Protein AF-A0A962NC62-F1 (afdb_monomer)

Nearest PDB structures (foldseek):
  8ro0-assembly1_J  TM=3.702E-01  e=6.053E-01  Caenorhabditis elegans
  6qdv-assembly1_S  TM=3.662E-01  e=8.950E-01  Homo sapiens
  7w5a-assembly1_J  TM=3.691E-01  e=1.775E+00  Homo sapiens
  7w59-assembly1_J  TM=3.691E-01  e=2.266E+00  Homo sapiens
  7w5b-assembly1_J  TM=3.691E-01  e=2.499E+00  Homo sapiens

Sequence (164 aa):
WGTILATAGDRTGARDKFNEALQLDPRFVWIHRELAHLAEFDGDVRGALQSRRREMALRGFSATELARLDAMAASQGLTGFRLWYLAQLGGVEAAGSSPVPELLAESLAALGRHEEAEAILRKLGHDGGESLLHLLTRSPAFRDPRYRNLAMQLGFDQLLIPSH

Solvent-accessible surface area (backbone atoms only — not comparable to full-atom values): 9070 Å² total; per-residue (Å²): 108,31,64,59,30,45,76,73,64,38,53,66,63,13,49,51,44,42,51,54,49,36,73,76,39,80,76,50,46,67,51,27,49,53,48,15,41,54,19,54,61,72,64,35,56,66,55,16,51,54,21,46,52,49,25,42,50,70,64,66,53,47,73,70,56,52,50,51,42,52,54,32,25,72,74,46,41,69,60,22,34,35,55,49,53,52,53,47,63,76,69,49,94,73,73,97,59,77,78,59,64,67,62,49,25,42,38,30,28,62,69,70,40,46,71,61,15,51,55,48,52,58,68,42,46,90,79,38,58,69,62,51,53,51,47,54,74,54,38,74,45,38,71,52,68,67,49,56,53,48,39,43,76,71,69,46,58,93,72,64,73,78,88,125

pLDDT: mean 82.34, std 13.85, range [34.53, 96.25]

Mean predicted aligned error: 6.55 Å

Secondary structure (DSSP, 8-state):
-HHHHHHTT-HHHHHHHHHHHHHH-TT-HHHHHHHHHHHHHHT-HHHHHHHHHHHHHHTT--HHHHHHHHHHHHHHHHHHHHHHHHHHHHH-SSSS----HHHHHHHHHHTT-HHHHHHHHHHTTTTSHHHHHHHHHH-GGG-SHHHHHHHHHTT-TTT-----

Foldseek 3Di:
DLLVCLLVVVLVSSLVVLVVVCVVPVLPLVSLVVQLLSCVLVVVLVSNLVSVLSSCVSLPDDPVLSVCLVVLCVVPGVLRNLVSLVVCVVVDVDDPRDDPLLSVLLSCLQVVVNVVSLVSLVVCAPVVPPVSVSSCSRHPSNPPVVSVVSCVVSPVVVPCDDDD

Radius of gyration: 15.54 Å; Cα contacts (8 Å, |Δi|>4): 173; chains: 1; bounding box: 35×34×46 Å

Structure (mmCIF, N/CA/C/O backbone):
data_AF-A0A962NC62-F1
#
_entry.id   AF-A0A962NC62-F1
#
loop_
_atom_site.group_PDB
_atom_site.id
_atom_site.type_symbol
_atom_site.label_atom_id
_atom_site.label_alt_id
_atom_site.label_comp_id
_atom_site.label_asym_id
_atom_site.label_entity_id
_atom_site.label_seq_id
_atom_site.pdbx_PDB_ins_code
_atom_site.Cartn_x
_atom_site.Cartn_y
_atom_site.Cartn_z
_atom_site.occupancy
_atom_site.B_iso_or_equiv
_atom_site.auth_seq_id
_atom_site.auth_comp_id
_atom_site.auth_asym_id
_atom_site.auth_atom_id
_atom_site.pdbx_PDB_model_num
ATOM 1 N N . TRP A 1 1 ? 1.424 -18.652 -7.049 1.00 76.69 1 TRP A N 1
ATOM 2 C CA . TRP A 1 1 ? 1.369 -18.272 -8.477 1.00 76.69 1 TRP A CA 1
ATOM 3 C C . TRP A 1 1 ? 0.720 -16.912 -8.746 1.00 76.69 1 TRP A C 1
ATOM 5 O O . TRP A 1 1 ? 1.101 -16.308 -9.735 1.00 76.69 1 TRP A O 1
ATOM 15 N N . GLY A 1 2 ? -0.180 -16.378 -7.900 1.00 82.25 2 GLY A N 1
ATOM 16 C CA . GLY A 1 2 ? -0.776 -15.043 -8.132 1.00 82.25 2 GLY A CA 1
ATOM 17 C C . GLY A 1 2 ? 0.247 -13.910 -8.297 1.00 82.25 2 GLY A C 1
ATOM 18 O O . GLY A 1 2 ? 0.129 -13.090 -9.198 1.00 82.25 2 GLY A O 1
ATOM 19 N N . THR A 1 3 ? 1.329 -13.927 -7.520 1.00 81.25 3 THR A N 1
ATOM 20 C CA . THR A 1 3 ? 2.456 -13.001 -7.694 1.00 81.25 3 THR A CA 1
ATOM 21 C C . THR A 1 3 ? 3.166 -13.151 -9.033 1.00 81.25 3 THR A C 1
ATOM 23 O O . THR A 1 3 ? 3.414 -12.164 -9.714 1.00 81.25 3 THR A O 1
ATOM 26 N N . ILE A 1 4 ? 3.451 -14.375 -9.460 1.00 83.12 4 ILE A N 1
ATOM 27 C CA . ILE A 1 4 ? 4.104 -14.624 -10.751 1.00 83.12 4 ILE A CA 1
ATOM 28 C C . ILE A 1 4 ? 3.271 -14.027 -11.898 1.00 83.12 4 ILE A C 1
ATOM 30 O O . ILE A 1 4 ? 3.826 -13.346 -12.756 1.00 83.12 4 ILE A O 1
ATOM 34 N N . LEU A 1 5 ? 1.943 -14.183 -11.852 1.00 85.38 5 LEU A N 1
ATOM 35 C CA . LEU A 1 5 ? 1.023 -13.557 -12.812 1.00 85.38 5 LEU A CA 1
ATOM 36 C C . LEU A 1 5 ? 1.086 -12.025 -12.753 1.00 85.38 5 LEU A C 1
ATOM 38 O O . LEU A 1 5 ? 1.197 -11.377 -13.791 1.00 85.38 5 LEU A O 1
ATOM 42 N N . ALA A 1 6 ? 1.117 -11.444 -11.550 1.00 82.38 6 ALA A N 1
ATOM 43 C CA . ALA A 1 6 ? 1.240 -9.998 -11.377 1.00 82.38 6 ALA A CA 1
ATOM 44 C C . ALA A 1 6 ? 2.556 -9.450 -11.959 1.00 82.38 6 ALA A C 1
ATOM 46 O O . ALA A 1 6 ? 2.543 -8.407 -12.609 1.00 82.38 6 ALA A O 1
ATOM 47 N N . THR A 1 7 ? 3.681 -10.153 -11.773 1.00 78.56 7 THR A N 1
ATOM 48 C CA . THR A 1 7 ? 4.974 -9.783 -12.385 1.00 78.56 7 THR A CA 1
ATOM 49 C C . THR A 1 7 ? 4.937 -9.909 -13.905 1.00 78.56 7 THR A C 1
ATOM 51 O O . THR A 1 7 ? 5.489 -9.062 -14.598 1.00 78.56 7 THR A O 1
ATOM 54 N N . ALA A 1 8 ? 4.261 -10.932 -14.431 1.00 82.38 8 ALA A N 1
ATOM 55 C CA . ALA A 1 8 ? 4.083 -11.127 -15.868 1.00 82.38 8 ALA A CA 1
ATOM 56 C C . ALA A 1 8 ? 3.095 -10.128 -16.507 1.00 82.38 8 ALA A C 1
ATOM 58 O O . ALA A 1 8 ? 2.889 -10.158 -17.718 1.00 82.38 8 ALA A O 1
ATOM 59 N N . GLY A 1 9 ? 2.471 -9.250 -15.714 1.00 82.69 9 GLY A N 1
ATOM 60 C CA . GLY A 1 9 ? 1.491 -8.272 -16.181 1.00 82.69 9 GLY A CA 1
ATOM 61 C C . GLY A 1 9 ? 0.063 -8.813 -16.311 1.00 82.69 9 GLY A C 1
ATOM 62 O O . GLY A 1 9 ? -0.843 -8.031 -16.602 1.00 82.69 9 GLY A O 1
ATOM 63 N N . ASP A 1 10 ? -0.173 -10.099 -16.032 1.00 89.38 10 ASP A N 1
ATOM 64 C CA . ASP A 1 10 ? -1.517 -10.682 -15.962 1.00 89.38 10 ASP A CA 1
ATOM 65 C C . ASP A 1 10 ? -2.182 -10.336 -14.621 1.00 89.38 10 ASP A C 1
ATOM 67 O O . ASP A 1 10 ? -2.240 -11.120 -13.669 1.00 89.38 10 ASP A O 1
ATOM 71 N N . ARG A 1 11 ? -2.663 -9.095 -14.536 1.00 87.00 11 ARG A N 1
ATOM 72 C CA . ARG A 1 11 ? -3.267 -8.541 -13.318 1.00 87.00 11 ARG A CA 1
ATOM 73 C C . ARG A 1 11 ? -4.636 -9.142 -13.012 1.00 87.00 11 ARG A C 1
ATOM 75 O O . ARG A 1 11 ? -4.973 -9.288 -11.838 1.00 87.00 11 ARG A O 1
ATOM 82 N N . THR A 1 12 ? -5.400 -9.525 -14.036 1.00 92.31 12 THR A N 1
ATOM 83 C CA . THR A 1 12 ? -6.692 -10.202 -13.856 1.00 92.31 12 THR A CA 1
ATOM 84 C C . THR A 1 12 ? -6.474 -11.595 -13.280 1.00 92.31 12 THR A C 1
ATOM 86 O O . THR A 1 12 ? -7.015 -11.898 -12.218 1.00 92.31 12 THR A O 1
ATOM 89 N N . GLY A 1 13 ? -5.591 -12.395 -13.888 1.00 93.50 13 GLY A N 1
ATOM 90 C CA . GLY A 1 13 ? -5.250 -13.719 -13.373 1.00 93.50 13 GLY A CA 1
ATOM 91 C C . GLY A 1 13 ? -4.637 -13.663 -11.971 1.00 93.50 13 GLY A C 1
ATOM 92 O O . GLY A 1 13 ? -4.969 -14.480 -11.109 1.00 93.50 13 GLY A O 1
ATOM 93 N N . ALA A 1 14 ? -3.792 -12.664 -11.688 1.00 92.06 14 ALA A N 1
ATOM 94 C CA . ALA A 1 14 ? -3.267 -12.438 -10.343 1.00 92.06 14 ALA A CA 1
ATOM 95 C C . ALA A 1 14 ? -4.383 -12.176 -9.321 1.00 92.06 14 ALA A C 1
ATOM 97 O O . ALA A 1 14 ? -4.405 -12.804 -8.259 1.00 92.06 14 ALA A O 1
ATOM 98 N N . ARG A 1 15 ? -5.327 -11.286 -9.652 1.00 93.50 15 ARG A N 1
ATOM 99 C CA . ARG A 1 15 ? -6.476 -10.943 -8.804 1.00 93.50 15 ARG A CA 1
ATOM 100 C C . ARG A 1 15 ? -7.356 -12.160 -8.529 1.00 93.50 15 ARG A C 1
ATOM 102 O O . ARG A 1 15 ? -7.732 -12.370 -7.379 1.00 93.50 15 ARG A O 1
ATOM 109 N N . ASP A 1 16 ? -7.614 -12.990 -9.534 1.00 95.31 16 ASP A N 1
ATOM 110 C CA . ASP A 1 16 ? -8.380 -14.228 -9.368 1.00 95.31 16 ASP A CA 1
ATOM 111 C C . ASP A 1 16 ? -7.681 -15.189 -8.400 1.00 95.31 16 ASP A C 1
ATOM 113 O O . ASP A 1 16 ? -8.298 -15.676 -7.453 1.00 95.31 16 ASP A O 1
ATOM 117 N N . LYS A 1 17 ? -6.361 -15.375 -8.539 1.00 95.69 17 LYS A N 1
ATOM 118 C CA . LYS A 1 17 ? -5.581 -16.214 -7.612 1.00 95.69 17 LYS A CA 1
ATOM 119 C C . LYS A 1 17 ? -5.518 -15.667 -6.194 1.00 95.69 17 LYS A C 1
ATOM 121 O O . LYS A 1 17 ? -5.512 -16.444 -5.240 1.00 95.69 17 LYS A O 1
ATOM 126 N N . PHE A 1 18 ? -5.485 -14.352 -6.033 1.00 94.25 18 PHE A N 1
ATOM 127 C CA . PHE A 1 18 ? -5.572 -13.725 -4.719 1.00 94.25 18 PHE A CA 1
ATOM 128 C C . PHE A 1 18 ? -6.963 -13.891 -4.096 1.00 94.25 18 PHE A C 1
ATOM 130 O O . PHE A 1 18 ? -7.062 -14.203 -2.912 1.00 94.25 18 PHE A O 1
ATOM 137 N N . ASN A 1 19 ? -8.031 -13.787 -4.884 1.00 94.44 19 ASN A N 1
ATOM 138 C CA . ASN A 1 19 ? -9.388 -14.047 -4.409 1.00 94.44 19 ASN A CA 1
ATOM 139 C C . ASN A 1 19 ? -9.593 -15.517 -4.015 1.00 94.44 19 ASN A C 1
ATOM 141 O O . ASN A 1 19 ? -10.176 -15.775 -2.965 1.00 94.44 19 ASN A O 1
ATOM 145 N N . GLU A 1 20 ? -9.068 -16.474 -4.788 1.00 95.69 20 GLU A N 1
ATOM 146 C CA . GLU A 1 20 ? -9.040 -17.897 -4.409 1.00 95.69 20 GLU A CA 1
ATOM 147 C C . GLU A 1 20 ? -8.319 -18.097 -3.063 1.00 95.69 20 GLU A C 1
ATOM 149 O O . GLU A 1 20 ? -8.824 -18.785 -2.178 1.00 95.69 20 GLU A O 1
ATOM 154 N N . ALA A 1 21 ? -7.169 -17.443 -2.859 1.00 94.38 21 ALA A N 1
ATOM 155 C CA . ALA A 1 21 ? -6.450 -17.509 -1.586 1.00 94.38 21 ALA A CA 1
ATOM 156 C C . ALA A 1 21 ? -7.271 -16.932 -0.417 1.00 94.38 21 ALA A C 1
ATOM 158 O O . ALA A 1 21 ? -7.272 -17.508 0.669 1.00 94.38 21 ALA A O 1
ATOM 159 N N . LEU A 1 22 ? -8.010 -15.840 -0.637 1.00 94.62 22 LEU A N 1
ATOM 160 C CA . LEU A 1 22 ? -8.895 -15.250 0.375 1.00 94.62 22 LEU A CA 1
ATOM 161 C C . LEU A 1 22 ? -10.142 -16.089 0.667 1.00 94.62 22 LEU A C 1
ATOM 163 O O . LEU A 1 22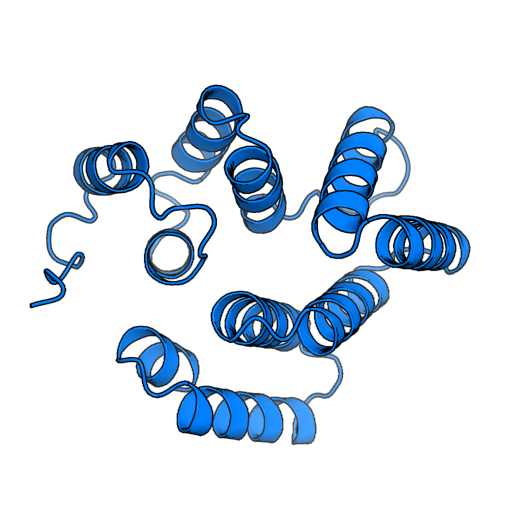 ? -10.686 -15.981 1.764 1.00 94.62 22 LEU A O 1
ATOM 167 N N . GLN A 1 23 ? -10.605 -16.912 -0.278 1.00 95.50 23 GLN A N 1
ATOM 168 C CA . GLN A 1 23 ? -11.669 -17.885 -0.010 1.00 95.50 23 GLN A CA 1
ATOM 169 C C . GLN A 1 23 ? -11.199 -18.969 0.966 1.00 95.50 23 GLN A C 1
ATOM 171 O O . GLN A 1 23 ? -11.992 -19.439 1.779 1.00 95.50 23 GLN A O 1
ATOM 176 N N . LEU A 1 24 ? -9.917 -19.341 0.904 1.00 96.25 24 LEU A N 1
ATOM 177 C CA . LEU A 1 24 ? -9.309 -20.314 1.812 1.00 96.25 24 LEU A CA 1
ATOM 178 C C . LEU A 1 24 ? -8.976 -19.696 3.176 1.00 96.25 24 LEU A C 1
ATOM 180 O O . LEU A 1 24 ? -9.301 -20.280 4.207 1.00 96.25 24 LEU A O 1
ATOM 184 N N . ASP A 1 25 ? -8.359 -18.512 3.189 1.00 94.00 25 ASP A N 1
ATOM 185 C CA . ASP A 1 25 ? -8.088 -17.744 4.407 1.00 94.00 25 ASP A CA 1
ATOM 186 C C . ASP A 1 25 ? -8.402 -16.246 4.215 1.00 94.00 25 ASP A C 1
ATOM 188 O O . ASP A 1 25 ? -7.566 -15.470 3.733 1.00 94.00 25 ASP A O 1
ATOM 192 N N . PRO A 1 26 ? -9.577 -15.782 4.683 1.00 91.75 26 PRO A N 1
ATOM 193 C CA . PRO A 1 26 ? -9.963 -14.373 4.608 1.00 91.75 26 PRO A CA 1
ATOM 194 C C . PRO A 1 26 ? -9.080 -13.424 5.433 1.00 91.75 26 PRO A C 1
ATOM 196 O O . PRO A 1 26 ? -9.186 -12.194 5.304 1.00 91.75 26 PRO A O 1
ATOM 199 N N . ARG A 1 27 ? -8.263 -13.966 6.344 1.00 92.62 27 ARG A N 1
ATOM 200 C CA . ARG A 1 27 ? -7.377 -13.225 7.249 1.00 92.62 27 ARG A CA 1
ATOM 201 C C . ARG A 1 27 ? -5.936 -13.202 6.757 1.00 92.62 27 ARG A C 1
ATOM 203 O O . ARG A 1 27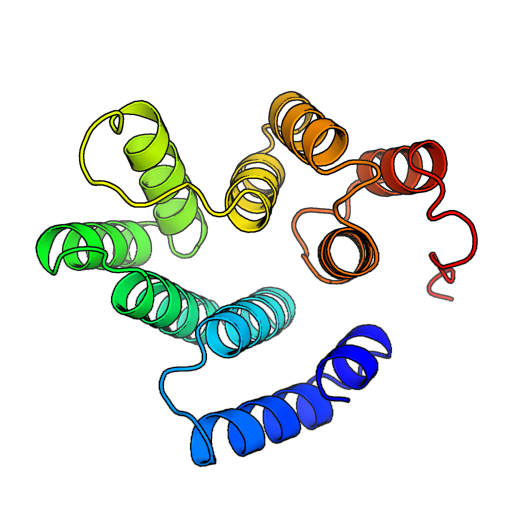 ? -5.090 -12.641 7.456 1.00 92.62 27 ARG A O 1
ATOM 210 N N . PHE A 1 28 ? -5.658 -13.729 5.565 1.00 92.12 28 PHE A N 1
ATOM 211 C CA . PHE A 1 28 ? -4.312 -13.729 5.020 1.00 92.12 28 PHE A CA 1
ATOM 212 C C . PHE A 1 28 ? -3.864 -12.300 4.660 1.00 92.12 28 PHE A C 1
ATOM 214 O O . PHE A 1 28 ? -4.130 -11.781 3.576 1.00 92.12 28 PHE A O 1
ATOM 221 N N . VAL A 1 29 ? -3.182 -11.649 5.611 1.00 89.38 29 VAL A N 1
ATOM 222 C CA . VAL A 1 29 ? -2.790 -10.225 5.580 1.00 89.38 29 VAL A CA 1
ATOM 223 C C . VAL A 1 29 ? -2.089 -9.843 4.281 1.00 89.38 29 VAL A C 1
ATOM 225 O O . VAL A 1 29 ? -2.384 -8.803 3.698 1.00 89.38 29 VAL A O 1
ATOM 228 N N . TRP A 1 30 ? -1.171 -10.691 3.823 1.00 86.19 30 TRP A N 1
ATOM 229 C CA . TRP A 1 30 ? -0.329 -10.401 2.668 1.00 86.19 30 TRP A CA 1
ATOM 230 C C . TRP A 1 30 ? -1.125 -10.297 1.360 1.00 86.19 30 TRP A C 1
ATOM 232 O O . TRP A 1 30 ? -0.783 -9.500 0.495 1.00 86.19 30 TRP A O 1
ATOM 242 N N . ILE A 1 31 ? -2.250 -11.004 1.236 1.00 91.12 31 ILE A N 1
ATOM 243 C CA . ILE A 1 31 ? -3.083 -10.928 0.030 1.00 91.12 31 ILE A CA 1
ATOM 244 C C . ILE A 1 31 ? -3.761 -9.561 -0.101 1.00 91.12 31 ILE A C 1
ATOM 246 O O . ILE A 1 31 ? -3.852 -9.017 -1.198 1.00 91.12 31 ILE A O 1
ATOM 250 N N . HIS A 1 32 ? -4.176 -8.956 1.015 1.00 92.81 32 HIS A N 1
ATOM 251 C CA . HIS A 1 32 ? -4.748 -7.604 1.007 1.00 92.81 32 HIS A CA 1
ATOM 252 C C . HIS A 1 32 ? -3.721 -6.550 0.576 1.00 92.81 32 HIS A C 1
ATOM 254 O O . HIS A 1 32 ? -4.079 -5.583 -0.091 1.00 92.81 32 HIS A O 1
ATOM 260 N N . ARG A 1 33 ? -2.435 -6.760 0.877 1.00 88.62 33 ARG A N 1
ATOM 261 C CA . ARG A 1 33 ? -1.348 -5.924 0.350 1.00 88.62 33 ARG A CA 1
ATOM 262 C C . ARG A 1 33 ? -1.219 -6.055 -1.165 1.00 88.62 33 ARG A C 1
ATOM 264 O O . ARG A 1 33 ? -1.196 -5.046 -1.862 1.00 88.62 33 ARG A O 1
ATOM 271 N N . GLU A 1 34 ? -1.167 -7.281 -1.678 1.00 88.31 34 GLU A N 1
ATOM 272 C CA . GLU A 1 34 ? -1.012 -7.513 -3.120 1.00 88.31 34 GLU A CA 1
ATOM 273 C C . GLU A 1 34 ? -2.214 -6.986 -3.921 1.00 88.31 34 GLU A C 1
ATOM 275 O O . GLU A 1 34 ? -2.042 -6.371 -4.973 1.00 88.31 34 GLU A O 1
ATOM 280 N N . LEU A 1 35 ? -3.436 -7.141 -3.399 1.00 92.50 35 LEU A N 1
ATOM 281 C CA . LEU A 1 35 ? -4.635 -6.551 -3.999 1.00 92.50 35 LEU A CA 1
ATOM 282 C C . LEU A 1 35 ? -4.596 -5.019 -3.987 1.00 92.50 35 LEU A C 1
ATOM 284 O O . LEU A 1 35 ? -5.030 -4.400 -4.960 1.00 92.50 35 LEU A O 1
ATOM 288 N N . ALA A 1 36 ? -4.043 -4.408 -2.932 1.00 91.88 36 ALA A N 1
ATOM 289 C CA . ALA A 1 36 ? -3.817 -2.969 -2.913 1.00 91.88 36 ALA A CA 1
ATOM 290 C C . ALA A 1 36 ? -2.857 -2.551 -4.033 1.00 91.88 36 ALA A C 1
ATOM 292 O O . ALA A 1 36 ? -3.180 -1.637 -4.779 1.00 91.88 36 ALA A O 1
ATOM 293 N N . HIS A 1 37 ? -1.736 -3.255 -4.218 1.00 87.38 37 HIS A N 1
ATOM 294 C 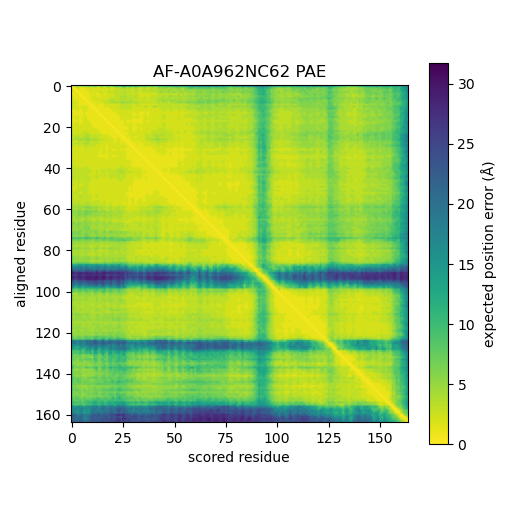CA . HIS A 1 37 ? -0.766 -2.945 -5.277 1.00 87.38 37 HIS A CA 1
ATOM 295 C C . HIS A 1 37 ? -1.368 -3.069 -6.676 1.00 87.38 37 HIS A C 1
ATOM 297 O O . HIS A 1 37 ? -1.191 -2.172 -7.499 1.00 87.38 37 HIS A O 1
ATOM 303 N N . LEU A 1 38 ? -2.116 -4.147 -6.940 1.00 89.38 38 LEU A N 1
ATOM 304 C CA . LEU A 1 38 ? -2.812 -4.318 -8.216 1.00 89.38 38 LEU A CA 1
ATOM 305 C C . LEU A 1 38 ? -3.795 -3.172 -8.472 1.00 89.38 38 LEU A C 1
ATOM 307 O O . LEU A 1 38 ? -3.801 -2.604 -9.560 1.00 89.38 38 LEU A O 1
ATOM 311 N N . ALA A 1 39 ? -4.584 -2.795 -7.464 1.00 91.75 39 ALA A N 1
ATOM 312 C CA . ALA A 1 39 ? -5.536 -1.699 -7.583 1.00 91.75 39 ALA A CA 1
ATOM 313 C C . ALA A 1 39 ? -4.846 -0.332 -7.761 1.00 91.75 39 ALA A C 1
ATOM 315 O O . ALA A 1 39 ? -5.278 0.458 -8.595 1.00 91.75 39 ALA A O 1
ATOM 316 N N . GLU A 1 40 ? -3.740 -0.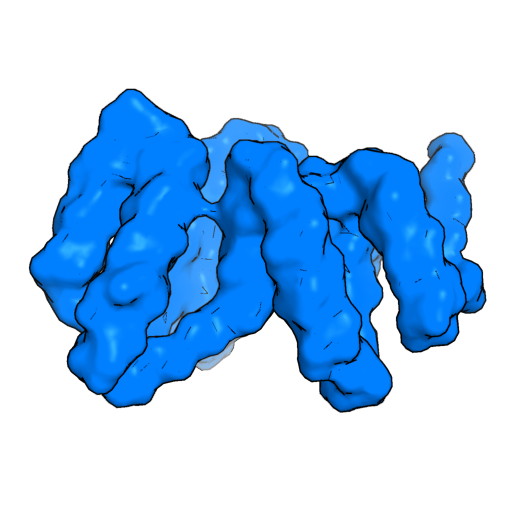065 -7.056 1.00 89.19 40 GLU A N 1
ATOM 317 C CA . GLU A 1 40 ? -2.926 1.143 -7.255 1.00 89.19 40 GLU A CA 1
ATOM 318 C C . GLU A 1 40 ? -2.365 1.208 -8.684 1.00 89.19 40 GLU A C 1
ATOM 320 O O . GLU A 1 40 ? -2.390 2.271 -9.307 1.00 89.19 40 GLU A O 1
ATOM 325 N N . PHE A 1 41 ? -1.903 0.078 -9.227 1.00 85.69 41 PHE A N 1
ATOM 326 C CA . PHE A 1 41 ? -1.401 -0.003 -10.598 1.00 85.69 41 PHE A CA 1
ATOM 327 C C . PHE A 1 41 ? -2.506 0.208 -11.642 1.00 85.69 41 PHE A C 1
ATOM 329 O O . PHE A 1 41 ? -2.284 0.894 -12.639 1.00 85.69 41 PHE A O 1
ATOM 336 N N . ASP A 1 42 ? -3.694 -0.353 -11.405 1.00 87.81 42 ASP A N 1
ATOM 337 C CA . ASP A 1 42 ? -4.877 -0.186 -12.258 1.00 87.81 42 ASP A CA 1
ATOM 338 C C . ASP A 1 42 ? -5.503 1.220 -12.152 1.00 87.81 42 ASP A C 1
ATOM 340 O O . ASP A 1 42 ? -6.418 1.547 -12.906 1.00 87.81 42 ASP A O 1
ATOM 344 N N . GLY A 1 43 ? -5.035 2.061 -11.222 1.00 89.19 43 GLY A N 1
ATOM 345 C CA . GLY A 1 43 ? -5.648 3.358 -10.925 1.00 89.19 43 GLY A CA 1
ATOM 346 C C . GLY A 1 43 ? -6.979 3.251 -10.167 1.00 89.19 43 GLY A C 1
ATOM 347 O O . GLY A 1 43 ? -7.665 4.257 -9.981 1.00 89.19 43 GLY A O 1
ATOM 348 N N . ASP A 1 44 ? -7.339 2.059 -9.684 1.00 93.81 44 ASP A N 1
ATOM 349 C CA . ASP A 1 44 ? -8.491 1.817 -8.816 1.00 93.81 44 ASP A CA 1
ATOM 350 C C . ASP A 1 44 ? -8.179 2.269 -7.382 1.00 93.81 44 ASP A C 1
ATOM 352 O O . ASP A 1 44 ? -7.894 1.488 -6.471 1.00 93.81 44 ASP A O 1
ATOM 356 N N . VAL A 1 45 ? -8.243 3.585 -7.178 1.00 92.94 45 VAL A N 1
ATOM 357 C CA . VAL A 1 45 ? -7.997 4.225 -5.879 1.00 92.94 45 VAL A CA 1
ATOM 358 C C . VAL A 1 45 ? -8.920 3.664 -4.793 1.00 92.94 45 VAL A C 1
ATOM 360 O O . VAL A 1 45 ? -8.491 3.476 -3.654 1.00 92.94 45 VAL A O 1
ATOM 363 N N . ARG A 1 46 ? -10.182 3.370 -5.128 1.00 94.44 46 ARG A N 1
ATOM 364 C CA . ARG A 1 46 ? -11.159 2.857 -4.162 1.00 94.44 46 ARG A CA 1
ATOM 365 C C . ARG A 1 46 ? -10.796 1.443 -3.715 1.00 94.44 46 ARG A C 1
ATOM 367 O O . ARG A 1 46 ? -10.771 1.186 -2.510 1.00 94.44 46 ARG A O 1
ATOM 374 N N . GLY A 1 47 ? -10.500 0.551 -4.658 1.00 94.50 47 GLY A N 1
ATOM 375 C CA . GLY A 1 47 ? -10.076 -0.817 -4.366 1.00 94.50 47 GLY A CA 1
ATOM 376 C C . GLY A 1 47 ? -8.749 -0.871 -3.610 1.00 94.50 47 GLY A C 1
ATOM 377 O O . GLY A 1 47 ? -8.606 -1.662 -2.672 1.00 94.50 47 GLY A O 1
ATOM 378 N N . ALA A 1 48 ? -7.812 0.023 -3.935 1.00 93.62 48 ALA A N 1
ATOM 379 C CA . ALA A 1 48 ? -6.543 0.139 -3.226 1.00 93.62 48 ALA A CA 1
ATOM 380 C C . ALA A 1 48 ? -6.753 0.499 -1.751 1.00 93.62 48 ALA A C 1
ATOM 382 O O . ALA A 1 48 ? -6.282 -0.208 -0.860 1.00 93.62 48 ALA A O 1
ATOM 383 N N . LEU A 1 49 ? -7.531 1.551 -1.480 1.00 94.62 49 LEU A N 1
ATOM 384 C CA . LEU A 1 49 ? -7.830 1.997 -0.119 1.00 94.62 49 LEU A CA 1
ATOM 385 C C . LEU A 1 49 ? -8.602 0.947 0.686 1.00 94.62 49 LEU A C 1
ATOM 387 O O . LEU A 1 49 ? -8.287 0.723 1.855 1.00 94.62 49 LEU A O 1
ATOM 391 N N . GLN A 1 50 ? -9.568 0.258 0.070 1.00 95.38 50 GLN A N 1
ATOM 392 C CA . GLN A 1 50 ? -10.295 -0.833 0.724 1.00 95.38 50 GLN A CA 1
ATOM 393 C C . GLN A 1 50 ? -9.347 -1.958 1.161 1.00 95.38 50 GLN A C 1
ATOM 395 O O . GLN A 1 50 ? -9.442 -2.452 2.288 1.00 95.38 50 GLN A O 1
ATOM 400 N N . SER A 1 51 ? -8.416 -2.332 0.285 1.00 94.94 51 SER A N 1
ATOM 401 C CA . SER A 1 51 ? -7.451 -3.402 0.540 1.00 94.94 51 SER A CA 1
ATOM 402 C C . SER A 1 51 ? -6.428 -2.990 1.608 1.00 94.94 51 SER A C 1
ATOM 404 O O . SER A 1 51 ? -6.202 -3.740 2.557 1.00 94.94 51 SER A O 1
ATOM 406 N N . ARG A 1 52 ? -5.913 -1.748 1.567 1.00 92.44 52 ARG A N 1
ATOM 407 C CA . ARG A 1 52 ? -5.041 -1.183 2.621 1.00 92.44 52 ARG A CA 1
ATOM 408 C C . ARG A 1 52 ? -5.720 -1.139 3.980 1.00 92.44 52 ARG A C 1
ATOM 410 O O . ARG A 1 52 ? -5.143 -1.556 4.982 1.00 92.44 52 ARG A O 1
ATOM 417 N N . ARG A 1 53 ? -6.973 -0.687 4.020 1.00 93.50 53 ARG A N 1
ATOM 418 C CA . ARG A 1 53 ? -7.772 -0.660 5.247 1.00 93.50 53 ARG A CA 1
ATOM 419 C C . ARG A 1 53 ? -7.923 -2.061 5.840 1.00 93.50 53 ARG A C 1
ATOM 421 O O . ARG A 1 53 ? -7.845 -2.224 7.057 1.00 93.50 53 ARG A O 1
ATOM 428 N N . ARG A 1 54 ? -8.132 -3.079 4.998 1.00 94.12 54 ARG A N 1
ATOM 429 C CA . ARG A 1 54 ? -8.256 -4.472 5.444 1.00 94.12 54 ARG A CA 1
ATOM 430 C C . ARG A 1 54 ? -6.928 -5.049 5.933 1.00 94.12 54 ARG A C 1
ATOM 432 O O . ARG A 1 54 ? -6.927 -5.688 6.983 1.00 94.12 54 ARG A O 1
ATOM 439 N N . GLU A 1 55 ? -5.825 -4.781 5.233 1.00 91.44 55 GLU A N 1
ATOM 440 C CA . GLU A 1 55 ? -4.467 -5.129 5.676 1.00 91.44 55 GLU A CA 1
ATOM 441 C C . GLU A 1 55 ? -4.198 -4.567 7.081 1.00 91.44 55 GLU A C 1
ATOM 443 O O . GLU A 1 55 ? -3.821 -5.310 7.988 1.00 91.44 55 GLU A O 1
ATOM 448 N N . MET A 1 56 ? -4.461 -3.274 7.290 1.00 88.81 56 MET A N 1
ATOM 449 C CA . MET A 1 56 ? -4.241 -2.606 8.576 1.00 88.81 56 MET A CA 1
ATOM 450 C C . MET A 1 56 ? -5.142 -3.149 9.685 1.00 88.81 56 MET A C 1
ATOM 452 O O . MET A 1 56 ? -4.664 -3.432 10.781 1.00 88.81 56 MET A O 1
ATOM 456 N N . ALA A 1 57 ? -6.424 -3.386 9.405 1.00 90.31 57 ALA A N 1
ATOM 457 C CA . ALA A 1 57 ? -7.330 -3.984 10.384 1.00 90.31 57 ALA A CA 1
ATOM 458 C C . ALA A 1 57 ? -6.836 -5.360 10.866 1.00 90.31 57 ALA A C 1
ATOM 460 O O . ALA A 1 57 ? -6.880 -5.658 12.057 1.00 90.31 57 ALA A O 1
ATOM 461 N N . LEU A 1 58 ? -6.328 -6.195 9.953 1.00 90.38 58 LEU A N 1
ATOM 462 C CA . LEU A 1 58 ? -5.797 -7.517 10.295 1.00 90.38 58 LEU A CA 1
ATOM 463 C C . LEU A 1 58 ? -4.447 -7.454 11.027 1.00 90.38 58 LEU A C 1
ATOM 465 O O . LEU A 1 58 ? -4.117 -8.381 11.763 1.00 90.38 58 LEU A O 1
ATOM 469 N N . ARG A 1 59 ? -3.689 -6.365 10.854 1.00 85.25 59 ARG A N 1
ATOM 470 C CA . ARG A 1 59 ? -2.439 -6.086 11.580 1.00 85.25 59 ARG A CA 1
ATOM 471 C C . ARG A 1 59 ? -2.645 -5.518 12.985 1.00 85.25 59 ARG A C 1
ATOM 473 O O . ARG A 1 59 ? -1.661 -5.330 13.688 1.00 85.25 59 ARG A O 1
ATOM 480 N N . GLY A 1 60 ? -3.890 -5.279 13.399 1.00 85.56 60 GLY A N 1
ATOM 481 C CA . GLY A 1 60 ? -4.218 -4.847 14.760 1.00 85.56 60 GLY A CA 1
ATOM 482 C C . GLY A 1 60 ? -4.411 -3.342 14.934 1.00 85.56 60 GLY A C 1
ATOM 483 O O . GLY A 1 60 ? -4.535 -2.890 16.068 1.00 85.56 60 GLY A O 1
ATOM 484 N N . PHE A 1 61 ? -4.492 -2.572 13.843 1.00 84.88 61 PHE A N 1
ATOM 485 C CA . PHE A 1 61 ? -4.845 -1.154 13.928 1.00 84.88 61 PHE A CA 1
ATOM 486 C C . PHE A 1 61 ? -6.255 -0.998 14.517 1.00 84.88 61 PHE A C 1
ATOM 488 O O . PHE A 1 61 ? -7.210 -1.660 14.097 1.00 84.88 61 PHE A O 1
ATOM 495 N N . SER A 1 62 ? -6.386 -0.105 15.494 1.00 86.06 62 SER A N 1
ATOM 496 C CA . SER A 1 62 ? -7.635 0.184 16.192 1.00 86.06 62 SER A CA 1
ATOM 497 C C . SER A 1 62 ? -8.681 0.810 15.269 1.00 86.06 62 SER A C 1
ATOM 499 O O . SER A 1 62 ? -8.370 1.443 14.258 1.00 86.06 62 SER A O 1
ATOM 501 N N . ALA A 1 63 ? -9.955 0.714 15.659 1.00 88.69 63 ALA A N 1
ATOM 502 C CA . ALA A 1 63 ? -11.050 1.359 14.932 1.00 88.69 63 ALA A CA 1
ATOM 503 C C . ALA A 1 63 ? -10.821 2.872 14.749 1.00 88.69 63 ALA A C 1
ATOM 505 O O . ALA A 1 63 ? -11.145 3.423 13.699 1.00 88.69 63 ALA A O 1
ATOM 506 N N . THR A 1 64 ? -10.213 3.533 15.737 1.00 87.94 64 THR A N 1
ATOM 507 C CA . THR A 1 64 ? -9.891 4.964 15.683 1.00 87.94 64 THR A CA 1
ATOM 508 C C . THR A 1 64 ? -8.792 5.266 14.664 1.00 87.94 64 THR A C 1
ATOM 510 O O . THR A 1 64 ? -8.854 6.280 13.974 1.00 87.94 64 THR A O 1
ATOM 513 N N . GLU A 1 65 ? -7.781 4.406 14.540 1.00 85.31 65 GLU A N 1
ATOM 514 C CA . GLU A 1 65 ? -6.738 4.551 13.517 1.00 85.31 65 GLU A CA 1
ATOM 515 C C . GLU A 1 65 ? -7.302 4.333 12.115 1.00 85.31 65 GLU A C 1
ATOM 517 O O . GLU A 1 65 ? -7.069 5.157 11.233 1.00 85.31 65 GLU A O 1
ATOM 522 N N . LEU A 1 66 ? -8.125 3.299 11.935 1.00 88.75 66 LEU A N 1
ATOM 523 C CA . LEU A 1 66 ? -8.795 3.036 10.662 1.00 88.75 66 LEU A CA 1
ATOM 524 C C . LEU A 1 66 ? -9.748 4.173 10.267 1.00 88.75 66 LEU A C 1
ATOM 526 O O . LEU A 1 66 ? -9.785 4.555 9.103 1.00 88.75 66 LEU A O 1
ATOM 530 N N . ALA A 1 67 ? -10.466 4.772 11.220 1.00 90.06 67 ALA A N 1
ATOM 531 C CA . ALA A 1 67 ? -11.324 5.925 10.948 1.00 90.06 67 ALA A CA 1
ATOM 532 C C . ALA A 1 67 ? -10.523 7.159 10.496 1.00 90.06 67 ALA A C 1
ATOM 534 O O . ALA A 1 67 ? -10.973 7.913 9.633 1.00 90.06 67 ALA A O 1
ATOM 535 N N . ARG A 1 68 ? -9.318 7.369 11.046 1.00 87.12 68 ARG A N 1
ATOM 536 C CA . ARG A 1 68 ? -8.425 8.448 10.594 1.00 87.12 68 ARG A CA 1
ATOM 537 C C . ARG A 1 68 ? -7.870 8.182 9.197 1.00 87.12 68 ARG A C 1
ATOM 539 O O . ARG A 1 68 ? -7.818 9.117 8.401 1.00 87.12 68 ARG A O 1
ATOM 546 N N . LEU A 1 69 ? -7.515 6.932 8.891 1.00 88.56 69 LEU A N 1
ATOM 547 C CA . LEU A 1 69 ? -7.191 6.514 7.526 1.00 88.56 69 LEU A CA 1
ATOM 548 C C . LEU A 1 69 ? -8.344 6.844 6.578 1.00 88.56 69 LEU A C 1
ATOM 550 O O . LEU A 1 69 ? -8.113 7.505 5.569 1.00 88.56 69 LEU A O 1
ATOM 554 N N . ASP A 1 70 ? -9.569 6.434 6.919 1.00 90.44 70 ASP A N 1
ATOM 555 C CA . ASP A 1 70 ? -10.760 6.634 6.087 1.00 90.44 70 ASP A CA 1
ATOM 556 C C . ASP A 1 70 ? -11.008 8.134 5.828 1.00 90.44 70 ASP A C 1
ATOM 558 O O . ASP A 1 70 ? -11.255 8.540 4.692 1.00 90.44 70 ASP A O 1
ATOM 562 N N . ALA A 1 71 ? -10.862 8.982 6.852 1.00 90.94 71 ALA A N 1
ATOM 563 C CA . ALA A 1 71 ? -11.019 10.433 6.732 1.00 90.94 71 ALA A CA 1
ATOM 564 C C . ALA A 1 71 ? -9.952 11.078 5.829 1.00 90.94 71 ALA A C 1
ATOM 566 O O . ALA A 1 71 ? -10.268 11.884 4.949 1.00 90.94 71 ALA A O 1
ATOM 567 N N . MET A 1 72 ? -8.683 10.710 6.011 1.00 91.12 72 MET A N 1
ATOM 568 C CA . MET A 1 72 ? -7.588 11.250 5.203 1.00 91.12 72 MET A CA 1
ATOM 569 C C . MET A 1 72 ? -7.692 10.782 3.752 1.00 91.12 72 MET A C 1
ATOM 571 O O . MET A 1 72 ? -7.539 11.584 2.827 1.00 91.12 72 MET A O 1
ATOM 575 N N . ALA A 1 73 ? -8.037 9.512 3.552 1.00 90.81 73 ALA A N 1
ATOM 576 C CA . ALA A 1 73 ? -8.285 8.933 2.245 1.00 90.81 73 ALA A CA 1
ATOM 577 C C . ALA A 1 73 ? -9.481 9.577 1.526 1.00 90.81 73 ALA A C 1
ATOM 579 O O . ALA A 1 73 ? -9.407 9.813 0.323 1.00 90.81 73 ALA A O 1
ATOM 580 N N . ALA A 1 74 ? -10.550 9.941 2.238 1.00 89.69 74 ALA A N 1
ATOM 581 C CA . ALA A 1 74 ? -11.670 10.679 1.653 1.00 89.69 74 ALA A CA 1
ATOM 582 C C . ALA A 1 74 ? -11.263 12.080 1.161 1.00 89.69 74 ALA A C 1
ATOM 584 O O . ALA A 1 74 ? -11.797 12.558 0.164 1.00 89.69 74 ALA A O 1
ATOM 585 N N . SER A 1 75 ? -10.304 12.727 1.834 1.00 88.56 75 SER A N 1
ATOM 586 C CA . SER A 1 75 ? -9.848 14.078 1.476 1.00 88.56 75 SER A CA 1
ATOM 587 C C . SER A 1 75 ? -8.872 14.112 0.293 1.00 88.56 75 SER A C 1
ATOM 589 O O . SER A 1 75 ? -8.910 15.035 -0.515 1.00 88.56 75 SER A O 1
ATOM 591 N N . GLN A 1 76 ? -7.968 13.131 0.210 1.00 89.62 76 GLN A N 1
ATOM 592 C CA . GLN A 1 76 ? -6.772 13.189 -0.645 1.00 89.62 76 GLN A CA 1
ATOM 593 C C . GLN A 1 76 ? -6.442 11.834 -1.301 1.00 89.62 76 GLN A C 1
ATOM 595 O O . GLN A 1 76 ? -5.331 11.625 -1.794 1.00 89.62 76 GLN A O 1
ATOM 600 N N . GLY A 1 77 ? -7.371 10.876 -1.284 1.00 92.25 77 GLY A N 1
ATOM 601 C CA . GLY A 1 77 ? -7.182 9.543 -1.853 1.00 92.25 77 GLY A CA 1
ATOM 602 C C . GLY A 1 77 ? -5.979 8.807 -1.257 1.00 92.25 77 GLY A C 1
ATOM 603 O O . GLY A 1 77 ? -5.714 8.858 -0.053 1.00 92.25 77 GLY A O 1
ATOM 604 N N . LEU A 1 78 ? -5.205 8.147 -2.122 1.00 90.94 78 LEU A N 1
ATOM 605 C CA . LEU A 1 78 ? -3.974 7.452 -1.729 1.00 90.94 78 LEU A CA 1
ATOM 606 C C . LEU A 1 78 ? -2.923 8.390 -1.122 1.00 90.94 78 LEU A C 1
ATOM 608 O O . LEU A 1 78 ? -2.186 7.974 -0.232 1.00 90.94 78 LEU A O 1
ATOM 612 N N . THR A 1 79 ? -2.862 9.653 -1.551 1.00 91.69 79 THR A N 1
ATOM 613 C CA . THR A 1 79 ? -1.943 10.645 -0.968 1.00 91.69 79 THR A CA 1
ATOM 614 C C . THR A 1 79 ? -2.292 10.911 0.492 1.00 91.69 79 THR A C 1
ATOM 616 O O . THR A 1 79 ? -1.410 10.880 1.347 1.00 91.69 79 THR A O 1
ATOM 619 N N . GLY A 1 80 ? -3.582 11.077 0.799 1.00 91.06 80 GLY A N 1
ATOM 620 C CA . GLY A 1 80 ? -4.059 11.250 2.173 1.00 91.06 80 GLY A CA 1
ATOM 621 C C . GLY A 1 80 ? -3.732 10.055 3.058 1.00 91.06 80 GLY A C 1
ATOM 622 O O . GLY A 1 80 ? -3.214 10.226 4.161 1.00 91.06 80 GLY A O 1
ATOM 623 N N . PHE A 1 81 ? -3.965 8.846 2.546 1.00 91.69 81 PHE A N 1
ATOM 624 C CA . PHE A 1 81 ? -3.574 7.606 3.212 1.00 91.69 81 PHE A CA 1
ATOM 625 C C . PHE A 1 81 ? -2.070 7.557 3.526 1.00 91.69 81 PHE A C 1
ATOM 627 O O . PHE A 1 81 ? -1.696 7.288 4.666 1.00 91.69 81 PHE A O 1
ATOM 634 N N . ARG A 1 82 ? -1.205 7.852 2.548 1.00 91.12 82 ARG A N 1
ATOM 635 C CA . ARG A 1 82 ? 0.257 7.811 2.723 1.00 91.12 82 ARG A CA 1
ATOM 636 C C . ARG A 1 82 ? 0.738 8.854 3.729 1.00 91.12 82 ARG A C 1
ATOM 638 O O . ARG A 1 82 ? 1.540 8.529 4.596 1.00 91.12 82 ARG A O 1
ATOM 645 N N . LEU A 1 83 ? 0.218 10.082 3.663 1.00 89.19 83 LEU A N 1
ATOM 646 C CA . LEU A 1 83 ? 0.535 11.137 4.633 1.00 89.19 83 LEU A CA 1
ATOM 647 C C . LEU A 1 83 ? 0.127 10.739 6.052 1.00 89.19 83 LEU A C 1
ATOM 649 O O . LEU A 1 83 ? 0.911 10.898 6.986 1.00 89.19 83 LEU A O 1
ATOM 653 N N . TRP A 1 84 ? -1.072 10.177 6.207 1.00 87.06 84 TRP A N 1
ATOM 654 C CA . TRP A 1 84 ? -1.530 9.652 7.488 1.00 87.06 84 TRP A CA 1
ATOM 655 C C . TRP A 1 84 ? -0.6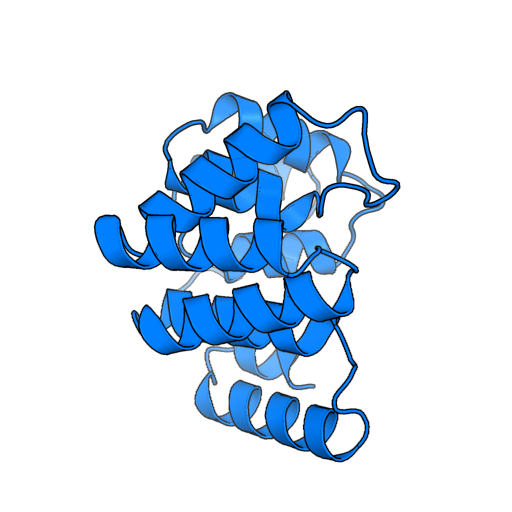35 8.521 8.000 1.00 87.06 84 TRP A C 1
ATOM 657 O O . TRP A 1 84 ? -0.234 8.540 9.161 1.00 87.06 84 TRP A O 1
ATOM 667 N N . TYR A 1 85 ? -0.293 7.561 7.136 1.00 86.62 85 TYR A N 1
ATOM 668 C CA . TYR A 1 85 ? 0.546 6.422 7.497 1.00 86.62 85 TYR A CA 1
ATOM 669 C C . TYR A 1 85 ? 1.929 6.880 7.978 1.00 86.62 85 TYR A C 1
ATOM 671 O O . TYR A 1 85 ? 2.398 6.429 9.019 1.00 86.62 85 TYR A O 1
ATOM 679 N N . LEU A 1 86 ? 2.547 7.844 7.288 1.00 84.12 86 LEU A N 1
ATOM 680 C CA . LEU A 1 86 ? 3.818 8.435 7.717 1.00 84.12 86 LEU A CA 1
ATOM 681 C C . LEU A 1 86 ? 3.702 9.206 9.036 1.00 84.12 86 LEU A C 1
ATOM 683 O O . LEU A 1 86 ? 4.593 9.103 9.877 1.00 84.12 86 LEU A O 1
ATOM 687 N N . ALA A 1 87 ? 2.618 9.961 9.233 1.00 81.81 87 ALA A N 1
ATOM 688 C CA . ALA A 1 87 ? 2.380 10.689 10.477 1.00 81.81 87 ALA A CA 1
ATOM 689 C C . ALA A 1 87 ? 2.186 9.741 11.667 1.00 81.81 87 ALA A C 1
ATOM 691 O O . ALA A 1 87 ? 2.697 10.014 12.750 1.00 81.81 87 ALA A O 1
ATOM 692 N N . GLN A 1 88 ? 1.504 8.610 11.458 1.00 73.31 88 GLN A N 1
ATOM 693 C CA . GLN A 1 88 ? 1.414 7.565 12.472 1.00 73.31 88 GLN A CA 1
ATOM 694 C C . GLN A 1 88 ? 2.796 7.017 12.826 1.00 73.31 88 GLN A C 1
ATOM 696 O O . GLN A 1 88 ? 3.160 6.989 13.992 1.00 73.31 88 GLN A O 1
ATOM 701 N N . LEU A 1 89 ? 3.628 6.682 11.841 1.00 67.12 89 LEU A N 1
ATOM 702 C CA . LEU A 1 89 ? 4.970 6.158 12.116 1.00 67.12 89 LEU A CA 1
ATOM 703 C C . LEU A 1 89 ? 5.905 7.161 12.814 1.00 67.12 89 LEU A C 1
ATOM 705 O O . LEU A 1 89 ? 6.787 6.742 13.555 1.00 67.12 89 LEU A O 1
ATOM 709 N N . GLY A 1 90 ? 5.698 8.469 12.627 1.00 56.44 90 GLY A N 1
ATOM 710 C CA . GLY A 1 90 ? 6.426 9.519 13.351 1.00 56.44 90 GLY A CA 1
ATOM 711 C C . GLY A 1 90 ? 5.937 9.771 14.785 1.00 56.44 90 GLY A C 1
ATOM 712 O O . GLY A 1 90 ? 6.650 10.404 15.558 1.00 56.44 90 GLY A O 1
ATOM 713 N N . GLY A 1 91 ? 4.741 9.292 15.144 1.00 49.97 91 GLY A N 1
ATOM 714 C CA . GLY A 1 91 ? 4.153 9.425 16.483 1.00 49.97 91 GLY A CA 1
ATOM 715 C C . GLY A 1 91 ? 4.175 8.142 17.321 1.00 49.97 91 GLY A C 1
ATOM 716 O O . GLY A 1 91 ? 3.725 8.157 18.466 1.00 49.97 91 GLY A O 1
ATOM 717 N N . VAL A 1 92 ? 4.667 7.029 16.766 1.00 44.19 92 VAL A N 1
ATOM 718 C CA . VAL A 1 92 ? 4.482 5.680 17.315 1.00 44.19 92 VAL A CA 1
ATOM 719 C C . VAL A 1 92 ? 5.809 5.086 17.795 1.00 44.19 92 VAL A C 1
ATOM 721 O O . VAL A 1 92 ? 6.433 4.260 17.140 1.00 44.19 92 VAL A O 1
ATOM 724 N N . GLU A 1 93 ? 6.188 5.446 19.020 1.00 43.41 93 GLU A N 1
ATOM 725 C CA . GLU A 1 93 ? 6.694 4.444 19.975 1.00 43.41 93 GLU A CA 1
ATOM 726 C C . GLU A 1 93 ? 5.533 3.667 20.640 1.00 43.41 93 GLU A C 1
ATOM 728 O O . GLU A 1 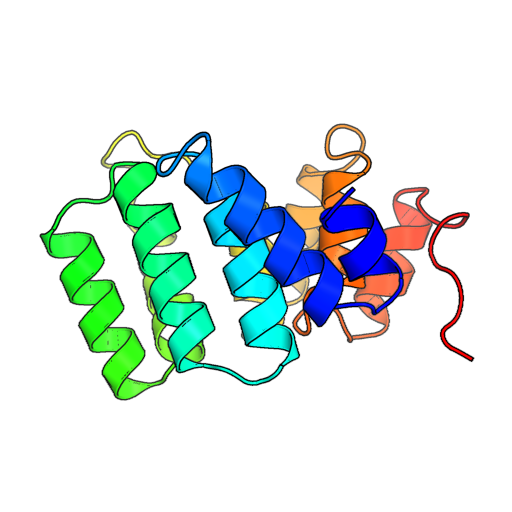93 ? 5.745 2.713 21.385 1.00 43.41 93 GLU A O 1
ATOM 733 N N . ALA A 1 94 ? 4.277 4.032 20.366 1.00 46.22 94 ALA A N 1
ATOM 734 C CA . ALA A 1 94 ? 3.105 3.516 21.059 1.00 46.22 94 ALA A CA 1
ATOM 735 C C . ALA A 1 94 ? 2.240 2.611 20.166 1.00 46.22 94 ALA A C 1
ATOM 737 O O . ALA A 1 94 ? 1.593 3.096 19.246 1.00 46.22 94 ALA A O 1
ATOM 738 N N . ALA A 1 95 ? 2.176 1.324 20.535 1.00 44.06 95 ALA A N 1
ATOM 739 C CA . ALA A 1 95 ? 1.175 0.311 20.150 1.00 44.06 95 ALA A CA 1
ATOM 740 C C . ALA A 1 95 ? 1.662 -0.869 19.290 1.00 44.06 95 ALA A C 1
ATOM 742 O O . ALA A 1 95 ? 0.970 -1.264 18.359 1.00 44.06 95 ALA A O 1
ATOM 743 N N . GLY A 1 96 ? 2.809 -1.483 19.618 1.00 47.12 96 GLY A N 1
ATOM 744 C CA . GLY A 1 96 ? 3.104 -2.905 19.325 1.00 47.12 96 GLY A CA 1
ATOM 745 C C . GLY A 1 96 ? 3.047 -3.378 17.860 1.00 47.12 96 GLY A C 1
ATOM 746 O O . GLY A 1 96 ? 3.220 -4.564 17.597 1.00 47.12 96 GLY A O 1
ATOM 747 N N . SER A 1 97 ? 2.813 -2.474 16.912 1.00 54.22 97 SER A N 1
ATOM 748 C CA . SER A 1 97 ? 2.560 -2.753 15.507 1.00 54.22 97 SER A CA 1
ATOM 749 C C . SER A 1 97 ? 3.760 -2.247 14.733 1.00 54.22 97 SER A C 1
ATOM 751 O O . SER A 1 97 ? 3.903 -1.050 14.496 1.00 54.22 97 SER A O 1
ATOM 753 N N . SER A 1 98 ? 4.668 -3.154 14.378 1.00 60.88 98 SER A N 1
ATOM 754 C CA . SER A 1 98 ? 5.851 -2.777 13.612 1.00 60.88 98 SER A CA 1
ATOM 755 C C . SER A 1 98 ? 5.440 -2.206 12.248 1.00 60.88 98 SER A C 1
ATOM 757 O O . SER A 1 98 ? 4.591 -2.817 11.572 1.00 60.88 98 SER A O 1
ATOM 759 N N . PRO A 1 99 ? 6.038 -1.074 11.816 1.00 67.12 99 PRO A N 1
ATOM 760 C CA . PRO A 1 99 ? 5.840 -0.546 10.471 1.00 67.12 99 PRO A CA 1
ATOM 761 C C . PRO A 1 99 ? 5.990 -1.661 9.447 1.00 67.12 99 PRO A C 1
ATOM 763 O O . PRO A 1 99 ? 6.891 -2.487 9.570 1.00 67.12 99 PRO A O 1
ATOM 766 N N . VAL A 1 100 ? 5.125 -1.680 8.433 1.00 78.94 100 VAL A N 1
ATOM 767 C CA . VAL A 1 100 ? 5.404 -2.432 7.207 1.00 78.94 100 VAL A CA 1
ATOM 768 C C . VAL A 1 100 ? 6.522 -1.675 6.485 1.00 78.94 100 VAL A C 1
ATOM 770 O O . VAL A 1 100 ? 6.248 -0.567 6.003 1.00 78.94 100 VAL A O 1
ATOM 773 N N . PRO A 1 101 ? 7.756 -2.201 6.404 1.00 81.00 101 PRO A N 1
ATOM 774 C CA . PRO A 1 101 ? 8.851 -1.470 5.776 1.00 81.00 101 PRO A CA 1
ATOM 775 C C . PRO A 1 101 ? 8.611 -1.230 4.280 1.00 81.00 101 PRO A C 1
ATOM 777 O O . PRO A 1 101 ? 8.962 -0.168 3.772 1.00 81.00 101 PRO A O 1
ATOM 780 N N . GLU A 1 102 ? 7.954 -2.171 3.593 1.00 83.31 102 GLU A N 1
ATOM 781 C CA . GLU A 1 102 ? 7.628 -2.061 2.167 1.00 83.31 102 GLU A CA 1
ATOM 782 C C . GLU A 1 102 ? 6.668 -0.895 1.904 1.00 83.31 102 GLU A C 1
ATOM 784 O O . GLU A 1 102 ? 6.988 0.022 1.152 1.00 83.31 102 GLU A O 1
ATOM 789 N N . LEU A 1 103 ? 5.542 -0.857 2.622 1.00 85.12 103 LEU A N 1
ATOM 790 C CA . LEU A 1 103 ? 4.560 0.223 2.532 1.00 85.12 103 LEU A CA 1
ATOM 791 C C . LEU A 1 103 ? 5.145 1.574 2.965 1.00 85.12 103 LEU A C 1
ATOM 793 O O . LEU A 1 103 ? 4.744 2.610 2.437 1.00 85.12 103 LEU A O 1
ATOM 797 N N . LEU A 1 104 ? 6.078 1.593 3.923 1.00 87.25 104 LEU A N 1
ATOM 798 C CA . LEU A 1 104 ? 6.782 2.816 4.313 1.00 87.25 104 LEU A CA 1
ATOM 799 C C . LEU A 1 104 ? 7.630 3.343 3.152 1.00 87.25 104 LEU A C 1
ATOM 801 O O . LEU A 1 104 ? 7.489 4.509 2.785 1.00 87.25 104 LEU A O 1
ATOM 805 N N . ALA A 1 105 ? 8.459 2.488 2.550 1.00 88.38 105 ALA A N 1
ATOM 806 C CA . ALA A 1 105 ? 9.268 2.861 1.396 1.00 88.38 105 ALA A CA 1
ATOM 807 C C . ALA A 1 105 ? 8.401 3.327 0.215 1.00 88.38 105 ALA A C 1
ATOM 809 O O . ALA A 1 105 ? 8.691 4.362 -0.382 1.00 88.38 105 ALA A O 1
ATOM 810 N N . GLU A 1 106 ? 7.306 2.620 -0.080 1.00 88.81 106 GLU A N 1
ATOM 811 C CA . GLU A 1 106 ? 6.346 3.004 -1.122 1.00 88.81 106 GLU A CA 1
ATOM 812 C C . GLU A 1 106 ? 5.694 4.354 -0.841 1.00 88.81 106 GLU A C 1
ATOM 814 O O . GLU A 1 106 ? 5.590 5.198 -1.730 1.00 88.81 106 GLU A O 1
ATOM 819 N N . SER A 1 107 ? 5.261 4.575 0.403 1.00 90.19 107 SER A N 1
ATOM 820 C CA . SER A 1 107 ? 4.604 5.818 0.803 1.00 90.19 107 SER A CA 1
ATOM 821 C C . SER A 1 107 ? 5.550 7.006 0.669 1.00 90.19 107 SER A C 1
ATOM 823 O O . SER A 1 107 ? 5.153 8.042 0.143 1.00 90.19 107 SER A O 1
ATOM 825 N N . LEU A 1 108 ? 6.805 6.848 1.099 1.00 91.56 108 LEU A N 1
ATOM 826 C CA . LEU A 1 108 ? 7.850 7.858 0.942 1.00 91.56 108 LEU A CA 1
ATOM 827 C C . LEU A 1 108 ? 8.133 8.140 -0.540 1.00 91.56 108 LEU A C 1
ATOM 829 O O . LEU A 1 108 ? 8.115 9.298 -0.953 1.00 91.56 108 LEU A O 1
ATOM 833 N N . ALA A 1 109 ? 8.321 7.096 -1.350 1.00 91.31 109 ALA A N 1
ATOM 834 C CA . ALA A 1 109 ? 8.603 7.220 -2.778 1.00 91.31 109 ALA A CA 1
ATOM 835 C C . ALA A 1 109 ? 7.470 7.923 -3.540 1.00 91.31 109 ALA A C 1
ATOM 837 O O . ALA A 1 109 ? 7.718 8.865 -4.290 1.00 91.31 109 ALA A O 1
ATOM 838 N N . ALA A 1 110 ? 6.219 7.531 -3.290 1.00 90.38 110 ALA A N 1
ATOM 839 C CA . ALA A 1 110 ? 5.049 8.133 -3.925 1.00 90.38 110 ALA A CA 1
ATOM 840 C C . ALA A 1 110 ? 4.807 9.594 -3.508 1.00 90.38 110 ALA A C 1
ATOM 842 O O . ALA A 1 110 ? 4.113 10.322 -4.213 1.00 90.38 110 ALA A O 1
ATOM 843 N N . LEU A 1 111 ? 5.363 10.024 -2.372 1.00 91.62 111 LEU A N 1
ATOM 844 C CA . LEU A 1 111 ? 5.334 11.411 -1.900 1.00 91.62 111 LEU A CA 1
ATOM 845 C C . LEU A 1 111 ? 6.581 12.211 -2.322 1.00 91.62 111 LEU A C 1
ATOM 847 O O . LEU A 1 111 ? 6.758 13.340 -1.873 1.00 91.62 111 LEU A O 1
ATOM 851 N N . GLY A 1 112 ? 7.457 11.640 -3.155 1.00 91.19 112 GLY A N 1
ATOM 852 C CA . GLY A 1 112 ? 8.683 12.290 -3.626 1.00 91.19 112 GLY A CA 1
ATOM 853 C C . GLY A 1 112 ? 9.834 12.298 -2.612 1.00 91.19 112 GLY A C 1
ATOM 854 O O . GLY A 1 112 ? 10.891 12.867 -2.879 1.00 91.19 112 GLY A O 1
ATOM 855 N N . ARG A 1 113 ? 9.677 11.644 -1.453 1.00 92.25 113 ARG A N 1
ATOM 856 C CA . ARG A 1 113 ? 10.705 11.518 -0.402 1.00 92.25 113 ARG A CA 1
ATOM 857 C C . ARG A 1 113 ? 11.669 10.377 -0.734 1.00 92.25 113 ARG A C 1
ATOM 859 O O . ARG A 1 113 ? 11.791 9.392 -0.007 1.00 92.25 113 ARG A O 1
ATOM 866 N N . HIS A 1 114 ? 12.323 10.494 -1.886 1.00 89.56 114 HIS A N 1
ATOM 867 C CA . HIS A 1 114 ? 13.086 9.407 -2.493 1.00 89.56 114 HIS A CA 1
ATOM 868 C C . HIS A 1 114 ? 14.298 8.967 -1.667 1.00 89.56 114 HIS A C 1
ATOM 870 O O . HIS A 1 114 ? 14.523 7.769 -1.543 1.00 89.56 114 HIS A O 1
ATOM 876 N N . GLU A 1 115 ? 15.047 9.900 -1.074 1.00 89.88 115 GLU A N 1
ATOM 877 C CA . GLU A 1 115 ? 16.237 9.576 -0.269 1.00 89.88 115 GLU A CA 1
ATOM 878 C C . GLU A 1 115 ? 15.888 8.699 0.939 1.00 89.88 115 GLU A C 1
ATOM 880 O O . GLU A 1 115 ? 16.554 7.703 1.225 1.00 89.88 115 GLU A O 1
ATOM 885 N N . GLU A 1 116 ? 14.789 9.029 1.615 1.00 89.75 116 GLU A N 1
ATOM 886 C CA . GLU A 1 116 ? 14.297 8.267 2.758 1.00 89.75 116 GLU A CA 1
ATOM 887 C C . GLU A 1 116 ? 13.759 6.903 2.326 1.00 89.75 116 GLU A C 1
ATOM 889 O O . GLU A 1 116 ? 14.032 5.899 2.983 1.00 89.75 116 GLU A O 1
ATOM 894 N N . ALA A 1 117 ? 13.053 6.839 1.192 1.00 89.94 117 ALA A N 1
ATOM 895 C CA . ALA A 1 117 ? 12.615 5.573 0.616 1.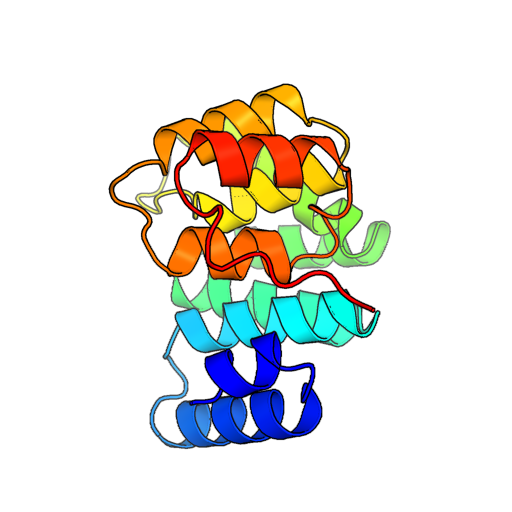00 89.94 117 ALA A CA 1
ATOM 896 C C . ALA A 1 117 ? 13.811 4.658 0.300 1.00 89.94 117 ALA A C 1
ATOM 898 O O . ALA A 1 117 ? 13.810 3.493 0.691 1.00 89.94 117 ALA A O 1
ATOM 899 N N . GLU A 1 118 ? 14.859 5.179 -0.347 1.00 89.25 118 GLU A N 1
ATOM 900 C CA . GLU A 1 118 ? 16.082 4.421 -0.635 1.00 89.25 118 GLU A CA 1
ATOM 901 C C . GLU A 1 118 ? 16.770 3.930 0.640 1.00 89.25 118 GLU A C 1
ATOM 903 O O . GLU A 1 118 ? 17.242 2.795 0.682 1.00 89.25 118 GLU A O 1
ATOM 908 N N . ALA A 1 119 ? 16.818 4.752 1.692 1.00 87.94 119 ALA A N 1
ATOM 909 C CA . ALA A 1 119 ? 17.403 4.354 2.967 1.00 87.94 119 ALA A CA 1
ATOM 910 C C . ALA A 1 119 ? 16.668 3.151 3.582 1.00 87.94 119 ALA A C 1
ATOM 912 O O . ALA A 1 119 ? 17.315 2.227 4.081 1.00 87.94 119 ALA A O 1
ATOM 913 N N . ILE A 1 120 ? 15.332 3.125 3.511 1.00 86.81 120 ILE A N 1
ATOM 914 C CA . ILE A 1 120 ? 14.534 1.972 3.952 1.00 86.81 120 ILE A CA 1
ATOM 915 C C . ILE A 1 120 ? 14.784 0.755 3.055 1.00 86.81 120 ILE A C 1
ATOM 917 O O . ILE A 1 120 ? 15.033 -0.332 3.568 1.00 86.81 120 ILE A O 1
ATOM 921 N N . LEU A 1 121 ? 14.792 0.925 1.732 1.00 85.25 121 LEU A N 1
ATOM 922 C CA . LEU A 1 121 ? 15.021 -0.170 0.780 1.00 85.25 121 LEU A CA 1
ATOM 923 C C . LEU A 1 121 ? 16.422 -0.789 0.917 1.00 85.25 121 LEU A C 1
ATOM 925 O O . LEU A 1 121 ? 16.559 -2.005 0.837 1.00 85.25 121 LEU A O 1
ATOM 929 N N . ARG A 1 122 ? 17.458 0.016 1.192 1.00 86.31 122 ARG A N 1
ATOM 930 C CA . ARG A 1 122 ? 18.811 -0.484 1.492 1.00 86.31 122 ARG A CA 1
ATOM 931 C C . ARG A 1 122 ? 18.852 -1.272 2.798 1.00 86.31 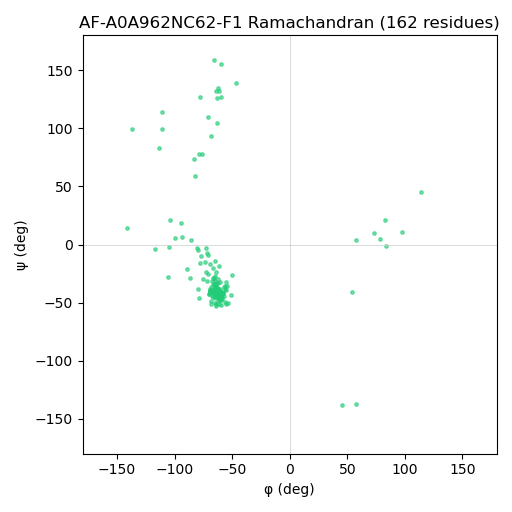122 ARG A C 1
ATOM 933 O O . ARG A 1 122 ? 19.541 -2.282 2.858 1.00 86.31 122 ARG A O 1
ATOM 940 N N . LYS A 1 123 ? 18.102 -0.845 3.822 1.00 83.44 123 LYS A N 1
ATOM 941 C CA . LYS A 1 123 ? 17.957 -1.601 5.081 1.00 83.44 123 LYS A CA 1
ATOM 942 C C . LYS A 1 123 ? 17.187 -2.906 4.898 1.00 83.44 123 LYS A C 1
ATOM 944 O O . LYS A 1 123 ? 17.478 -3.865 5.595 1.00 83.44 123 LYS A O 1
ATOM 949 N N . LEU A 1 124 ? 16.237 -2.943 3.963 1.00 79.06 124 LEU A N 1
ATOM 950 C CA . LEU A 1 124 ? 15.587 -4.180 3.520 1.00 79.06 124 LEU A CA 1
ATOM 951 C C . LEU A 1 124 ? 16.527 -5.071 2.686 1.00 79.06 124 LEU A C 1
ATOM 953 O O . LEU A 1 124 ? 16.177 -6.208 2.378 1.00 79.06 124 LEU A O 1
ATOM 957 N N . GLY A 1 125 ? 17.705 -4.560 2.315 1.00 71.81 125 GLY A N 1
ATOM 958 C CA . GLY A 1 125 ? 18.726 -5.249 1.539 1.00 71.81 125 GLY A CA 1
ATOM 959 C C . GLY A 1 125 ? 19.266 -6.527 2.190 1.00 71.81 125 GLY A C 1
ATOM 960 O O . GLY A 1 125 ? 19.227 -6.711 3.402 1.00 71.81 125 GLY A O 1
ATOM 961 N N . HIS A 1 126 ? 19.761 -7.400 1.308 1.00 53.72 126 HIS A N 1
ATOM 962 C CA . HIS A 1 126 ? 20.173 -8.805 1.449 1.00 53.72 126 HIS A CA 1
ATOM 963 C C . HIS A 1 126 ? 19.154 -9.797 2.048 1.00 53.72 126 HIS A C 1
ATOM 965 O O . HIS A 1 126 ? 19.008 -10.880 1.481 1.00 53.72 126 HIS A O 1
ATOM 971 N N . ASP A 1 127 ? 18.393 -9.423 3.080 1.00 54.78 127 ASP A N 1
ATOM 972 C CA . ASP A 1 127 ? 17.391 -10.291 3.732 1.00 54.78 127 ASP A CA 1
ATOM 973 C C . ASP A 1 127 ? 15.988 -10.198 3.095 1.00 54.78 127 ASP A C 1
ATOM 975 O O . ASP A 1 127 ? 15.176 -11.114 3.223 1.00 54.78 127 ASP A O 1
ATOM 979 N N . GLY A 1 128 ? 15.684 -9.110 2.375 1.00 56.44 128 GLY A N 1
ATOM 980 C CA . GLY A 1 128 ? 14.375 -8.874 1.747 1.00 56.44 128 GLY A CA 1
ATOM 981 C C . GLY A 1 128 ? 14.069 -9.723 0.504 1.00 56.44 128 GLY A C 1
ATOM 982 O O . GLY A 1 128 ? 12.906 -9.806 0.103 1.00 56.44 128 GLY A O 1
ATOM 983 N N . GLY A 1 129 ? 15.082 -10.359 -0.099 1.00 68.19 129 GLY A N 1
ATOM 984 C CA . GLY A 1 129 ? 14.950 -11.350 -1.178 1.00 68.19 129 GLY A CA 1
ATOM 985 C C . GLY A 1 129 ? 13.972 -10.988 -2.309 1.00 68.19 129 GLY A C 1
ATOM 986 O O . GLY A 1 129 ? 13.904 -9.846 -2.767 1.00 68.19 129 GLY A O 1
ATOM 987 N N . GLU A 1 130 ? 13.189 -11.978 -2.756 1.00 64.31 130 GLU A N 1
ATOM 988 C CA . GLU A 1 130 ? 12.152 -11.822 -3.791 1.00 64.31 130 GLU A CA 1
ATOM 989 C C . GLU A 1 130 ? 11.119 -10.736 -3.456 1.00 64.31 130 GLU A C 1
ATOM 991 O O . GLU A 1 130 ? 10.609 -10.082 -4.363 1.00 64.31 130 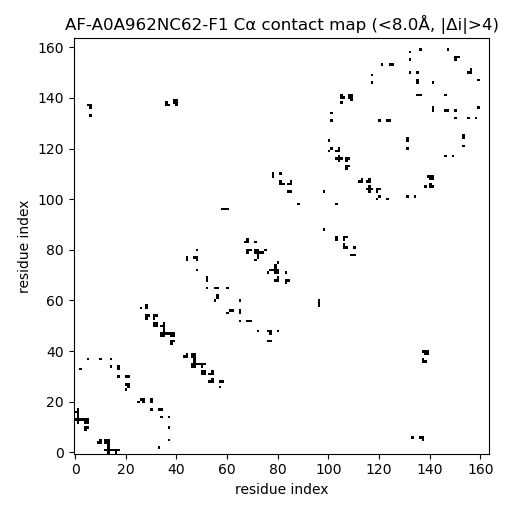GLU A O 1
ATOM 996 N N . SER A 1 131 ? 10.789 -10.513 -2.181 1.00 67.62 131 SER A N 1
ATOM 997 C CA . SER A 1 131 ? 9.772 -9.531 -1.775 1.00 67.62 131 SER A CA 1
ATOM 998 C C . SER A 1 131 ? 10.157 -8.108 -2.179 1.00 67.62 131 SER A C 1
ATOM 1000 O O . SER A 1 131 ? 9.310 -7.349 -2.650 1.00 67.62 131 SER A O 1
ATOM 1002 N N . LEU A 1 132 ? 11.442 -7.762 -2.060 1.00 75.44 132 LEU A N 1
ATOM 1003 C CA . LEU A 1 132 ? 11.961 -6.453 -2.452 1.00 75.44 132 LEU A CA 1
ATOM 1004 C C . LEU A 1 132 ? 11.942 -6.261 -3.974 1.00 75.44 132 LEU A C 1
ATOM 1006 O O . LEU A 1 132 ? 11.539 -5.208 -4.462 1.00 75.44 132 LEU A O 1
ATOM 1010 N N . LEU A 1 133 ? 12.307 -7.286 -4.742 1.00 73.88 133 LEU A N 1
ATOM 1011 C CA . LEU A 1 133 ? 12.201 -7.240 -6.200 1.00 73.88 133 LEU A CA 1
ATOM 1012 C C . LEU A 1 133 ? 10.743 -7.073 -6.658 1.00 73.88 133 LEU A C 1
ATOM 1014 O O . LEU A 1 133 ? 10.445 -6.256 -7.531 1.00 73.88 133 LEU A O 1
ATOM 1018 N N . HIS A 1 134 ? 9.823 -7.833 -6.065 1.00 72.31 134 HIS A N 1
ATOM 1019 C CA . HIS A 1 134 ? 8.397 -7.738 -6.370 1.00 72.31 134 HIS A CA 1
ATOM 1020 C C . HIS A 1 134 ? 7.838 -6.347 -6.077 1.00 72.31 134 HIS A C 1
ATOM 1022 O O . HIS A 1 134 ? 7.076 -5.797 -6.870 1.00 72.31 134 HIS A O 1
ATOM 1028 N N . LEU A 1 135 ? 8.263 -5.762 -4.963 1.00 76.81 135 LEU A N 1
ATOM 1029 C CA . LEU A 1 135 ? 7.918 -4.407 -4.578 1.00 76.81 135 LEU A CA 1
ATOM 1030 C C . LEU A 1 135 ? 8.386 -3.380 -5.625 1.00 76.81 135 LEU A C 1
ATOM 1032 O O . LEU A 1 135 ? 7.581 -2.590 -6.121 1.00 76.81 135 LEU A O 1
ATOM 1036 N N . LEU A 1 136 ? 9.670 -3.429 -5.994 1.00 81.31 136 LEU A N 1
ATOM 1037 C CA . LEU A 1 136 ? 10.303 -2.486 -6.924 1.00 81.31 136 LEU A CA 1
ATOM 1038 C C . LEU A 1 136 ? 9.760 -2.590 -8.355 1.00 81.31 136 LEU A C 1
ATOM 1040 O O . LEU A 1 136 ? 9.754 -1.600 -9.081 1.00 81.31 136 LEU A O 1
ATOM 1044 N N . THR A 1 137 ? 9.298 -3.771 -8.765 1.00 76.00 137 THR A N 1
ATOM 1045 C CA . THR A 1 137 ? 8.783 -4.006 -10.125 1.00 76.00 137 THR A CA 1
ATOM 1046 C C . THR A 1 137 ? 7.301 -3.677 -10.279 1.00 76.00 137 THR A C 1
ATOM 1048 O O . THR A 1 137 ? 6.870 -3.308 -11.371 1.00 76.00 137 THR A O 1
ATOM 1051 N N . ARG A 1 138 ? 6.506 -3.795 -9.209 1.00 75.38 138 ARG A N 1
ATOM 1052 C CA . ARG A 1 138 ? 5.041 -3.679 -9.289 1.00 75.38 138 ARG A CA 1
ATOM 1053 C C . ARG A 1 138 ? 4.480 -2.374 -8.747 1.00 75.38 138 ARG A C 1
ATOM 1055 O O . ARG A 1 138 ? 3.408 -1.969 -9.190 1.00 75.38 138 ARG A O 1
ATOM 1062 N N . SER A 1 139 ? 5.146 -1.720 -7.796 1.00 81.56 139 SER A N 1
ATOM 1063 C CA . SER A 1 139 ? 4.601 -0.483 -7.234 1.00 81.56 139 SER A CA 1
ATOM 1064 C C . SER A 1 139 ? 4.830 0.687 -8.199 1.00 81.56 139 SER A C 1
ATOM 1066 O O . SER A 1 139 ? 5.972 0.955 -8.589 1.00 81.56 139 SER A O 1
ATOM 1068 N N . PRO A 1 140 ? 3.782 1.449 -8.572 1.00 78.62 140 PRO A N 1
ATOM 1069 C CA . PRO A 1 140 ? 3.944 2.631 -9.416 1.00 78.62 140 PRO A CA 1
ATOM 1070 C C . PRO A 1 140 ? 4.822 3.710 -8.758 1.00 78.62 140 PRO A C 1
ATOM 1072 O O . PRO A 1 140 ? 5.361 4.562 -9.463 1.00 78.62 140 PRO A O 1
ATOM 1075 N N . ALA A 1 141 ? 5.007 3.651 -7.434 1.00 85.44 141 ALA A N 1
ATOM 1076 C CA . ALA A 1 141 ? 5.874 4.549 -6.678 1.00 85.44 141 ALA A CA 1
ATOM 1077 C C . ALA A 1 141 ? 7.365 4.426 -7.055 1.00 85.44 141 ALA A C 1
ATOM 1079 O O . ALA A 1 141 ? 8.116 5.383 -6.880 1.00 85.44 141 ALA A O 1
ATOM 1080 N N . PHE A 1 142 ? 7.792 3.283 -7.607 1.00 87.44 142 PHE A N 1
ATOM 1081 C CA . PHE A 1 142 ? 9.197 3.004 -7.933 1.00 87.44 142 PHE A CA 1
ATOM 1082 C C . PHE A 1 142 ? 9.526 3.104 -9.428 1.00 87.44 142 PHE A C 1
ATOM 1084 O O . PHE A 1 142 ? 10.537 2.576 -9.882 1.00 87.44 142 PHE A O 1
ATOM 1091 N N . ARG A 1 143 ? 8.706 3.817 -10.211 1.00 82.88 143 ARG A N 1
ATOM 1092 C CA . ARG A 1 143 ? 8.957 4.036 -11.649 1.00 82.88 143 ARG A CA 1
ATOM 1093 C C . ARG A 1 143 ? 10.153 4.949 -11.949 1.00 82.88 143 ARG A C 1
ATOM 1095 O O . ARG A 1 143 ? 10.617 4.972 -13.085 1.00 82.88 143 ARG A O 1
ATOM 1102 N N . ASP A 1 144 ? 10.638 5.711 -10.967 1.00 84.75 144 ASP A N 1
ATOM 1103 C CA . ASP A 1 144 ? 11.818 6.566 -11.140 1.00 84.75 144 ASP A CA 1
ATOM 1104 C C . ASP A 1 144 ? 13.078 5.705 -11.417 1.00 84.75 144 ASP A C 1
ATOM 1106 O O . ASP A 1 144 ? 13.332 4.743 -10.680 1.00 84.75 144 ASP A O 1
ATOM 1110 N N . PRO A 1 145 ? 13.897 6.039 -12.441 1.00 84.44 145 PRO A N 1
ATOM 1111 C CA . PRO A 1 145 ? 15.126 5.315 -12.785 1.00 84.44 145 PRO A CA 1
ATOM 1112 C C . PRO A 1 145 ? 16.083 5.056 -11.615 1.00 84.44 145 PRO A C 1
ATOM 1114 O O . PRO A 1 145 ? 16.829 4.074 -11.637 1.00 84.44 145 PRO A O 1
ATOM 1117 N N . ARG A 1 146 ? 16.056 5.893 -10.572 1.00 88.44 146 ARG A N 1
ATOM 1118 C CA . ARG A 1 146 ? 16.864 5.705 -9.360 1.00 88.44 146 ARG A CA 1
ATOM 1119 C C . ARG A 1 146 ? 16.616 4.355 -8.684 1.00 88.44 146 ARG A C 1
ATOM 1121 O O . ARG A 1 146 ? 17.562 3.726 -8.219 1.00 88.44 146 ARG A O 1
ATOM 1128 N N . TYR A 1 147 ? 15.378 3.862 -8.696 1.00 87.50 147 TYR A N 1
ATOM 1129 C CA . TYR A 1 147 ? 15.023 2.592 -8.062 1.00 87.50 147 TYR A CA 1
ATOM 1130 C C . TYR A 1 147 ? 15.492 1.392 -8.879 1.00 87.50 147 TYR A C 1
ATOM 1132 O O . TYR A 1 147 ? 15.868 0.372 -8.307 1.00 87.50 147 TYR A O 1
ATOM 1140 N N . ARG A 1 148 ? 15.569 1.538 -10.207 1.00 83.00 148 ARG A N 1
ATOM 1141 C CA . ARG A 1 148 ? 16.219 0.551 -11.077 1.00 83.00 148 ARG A CA 1
ATOM 1142 C C . ARG A 1 148 ? 17.715 0.464 -10.778 1.00 83.00 148 ARG A C 1
ATOM 1144 O O . ARG A 1 148 ? 18.248 -0.632 -10.647 1.00 83.00 148 ARG A O 1
ATOM 1151 N N . ASN A 1 149 ? 18.379 1.608 -10.620 1.00 85.25 149 ASN A N 1
ATOM 1152 C CA . ASN A 1 149 ? 19.792 1.649 -10.236 1.00 85.25 149 ASN A CA 1
ATOM 1153 C C . ASN A 1 149 ? 20.021 1.046 -8.850 1.00 85.25 149 ASN A C 1
ATOM 1155 O O . ASN A 1 149 ? 20.946 0.257 -8.673 1.00 85.25 149 ASN A O 1
ATOM 1159 N N . LEU A 1 150 ? 19.148 1.359 -7.891 1.00 85.69 150 LEU A N 1
ATOM 1160 C CA . LEU A 1 150 ? 19.188 0.764 -6.562 1.00 85.69 150 LEU A CA 1
ATOM 1161 C C . LEU A 1 150 ? 19.009 -0.759 -6.618 1.00 85.69 150 LEU A C 1
ATOM 1163 O O . LEU A 1 150 ? 19.774 -1.479 -5.989 1.00 85.69 150 LEU A O 1
ATOM 1167 N N . ALA A 1 151 ? 18.050 -1.259 -7.398 1.00 81.94 151 ALA A N 1
ATOM 1168 C CA . ALA A 1 151 ? 17.834 -2.693 -7.569 1.00 81.94 151 ALA A CA 1
ATOM 1169 C C . ALA A 1 151 ? 19.084 -3.404 -8.124 1.00 81.94 151 ALA A C 1
ATOM 1171 O O . ALA A 1 151 ? 19.460 -4.458 -7.618 1.00 81.94 151 ALA A O 1
ATOM 1172 N N . MET A 1 152 ? 19.778 -2.800 -9.099 1.00 81.88 152 MET A N 1
ATOM 1173 C CA . MET A 1 152 ? 21.053 -3.323 -9.613 1.00 81.88 152 MET A CA 1
ATOM 1174 C C . MET A 1 152 ? 22.154 -3.320 -8.543 1.00 81.88 152 MET A C 1
ATOM 1176 O O . MET A 1 152 ? 22.861 -4.310 -8.391 1.00 81.88 152 MET A O 1
ATOM 1180 N N . GLN A 1 153 ? 22.279 -2.239 -7.764 1.00 84.06 153 GLN A N 1
ATOM 1181 C CA . GLN A 1 153 ? 23.250 -2.150 -6.661 1.00 84.06 153 GLN A CA 1
ATOM 1182 C C . GLN A 1 153 ? 23.006 -3.192 -5.564 1.00 84.06 153 GLN A C 1
ATOM 1184 O O . GLN A 1 153 ? 23.949 -3.620 -4.905 1.00 84.06 153 GLN A O 1
ATOM 1189 N N . LEU A 1 154 ? 21.751 -3.594 -5.369 1.00 79.75 154 LEU A N 1
ATOM 1190 C CA . LEU A 1 154 ? 21.352 -4.616 -4.404 1.00 79.75 154 LEU A CA 1
ATOM 1191 C C . LEU A 1 154 ? 21.449 -6.051 -4.959 1.00 79.75 154 LEU A C 1
ATOM 1193 O O . LEU A 1 154 ? 21.090 -6.986 -4.248 1.00 79.75 154 LEU A O 1
ATOM 1197 N N . GLY A 1 155 ? 21.938 -6.239 -6.192 1.00 76.56 155 GLY A N 1
ATOM 1198 C CA . GLY A 1 155 ? 22.150 -7.562 -6.793 1.00 76.56 155 GLY A CA 1
ATOM 1199 C C . GLY A 1 155 ? 20.907 -8.192 -7.431 1.00 76.56 155 GLY A C 1
ATOM 1200 O O . GLY A 1 155 ? 20.860 -9.406 -7.600 1.00 76.56 155 GLY A O 1
ATOM 1201 N N . PHE A 1 156 ? 19.891 -7.395 -7.785 1.00 73.81 156 PHE A N 1
ATOM 1202 C CA . PHE A 1 156 ? 18.694 -7.862 -8.505 1.00 73.81 156 PHE A CA 1
ATOM 1203 C C . PHE A 1 156 ? 18.791 -7.678 -10.033 1.00 73.81 156 PHE A C 1
ATOM 1205 O O . PHE A 1 156 ? 17.783 -7.670 -10.740 1.00 73.81 156 PHE A O 1
ATOM 1212 N N . ASP A 1 157 ? 20.004 -7.510 -10.551 1.00 64.31 157 ASP A N 1
ATOM 1213 C CA . ASP A 1 157 ? 20.333 -7.235 -11.951 1.00 64.31 157 ASP A CA 1
ATOM 1214 C C . ASP A 1 157 ? 19.787 -8.280 -12.941 1.00 64.31 157 ASP A C 1
ATOM 1216 O O . ASP A 1 157 ? 19.328 -7.913 -14.022 1.00 64.31 157 ASP A O 1
ATOM 1220 N N . GLN A 1 158 ? 19.754 -9.561 -12.564 1.00 53.88 158 GLN A N 1
ATOM 1221 C CA . GLN A 1 158 ? 19.294 -10.652 -13.438 1.00 53.88 158 GLN A CA 1
ATOM 1222 C C . GLN A 1 158 ? 17.765 -10.765 -13.584 1.00 53.88 158 GLN A C 1
ATOM 1224 O O . GLN A 1 158 ? 17.287 -11.524 -14.426 1.00 53.88 158 GLN A O 1
ATOM 1229 N N . LEU A 1 159 ? 16.987 -10.036 -12.777 1.00 53.62 159 LEU A N 1
ATOM 1230 C CA . LEU A 1 159 ? 15.525 -10.190 -12.693 1.00 53.62 159 LEU A CA 1
ATOM 1231 C C . LEU A 1 159 ? 14.744 -8.941 -13.131 1.00 53.62 159 LEU A C 1
ATOM 1233 O O . LEU A 1 159 ? 13.517 -8.966 -13.226 1.00 53.62 159 LEU A O 1
ATOM 1237 N N . LEU A 1 160 ? 15.448 -7.853 -13.447 1.00 55.69 160 LEU A N 1
ATOM 1238 C CA . LEU A 1 160 ? 14.882 -6.653 -14.058 1.00 55.69 160 LEU A CA 1
ATOM 1239 C C . LEU A 1 160 ? 14.789 -6.862 -15.575 1.00 55.69 160 LEU A C 1
ATOM 1241 O O . LEU A 1 160 ? 15.588 -6.314 -16.337 1.00 55.69 160 LEU A O 1
ATOM 1245 N N . ILE A 1 161 ? 13.838 -7.682 -16.027 1.00 46.47 161 ILE A N 1
ATOM 1246 C CA . ILE A 1 161 ? 13.581 -7.836 -17.465 1.00 46.47 161 ILE A CA 1
ATOM 1247 C C . ILE A 1 161 ? 13.196 -6.453 -18.021 1.00 46.47 161 ILE A C 1
ATOM 1249 O O . ILE A 1 161 ? 12.308 -5.805 -17.459 1.00 46.47 161 ILE A O 1
ATOM 1253 N N . PRO A 1 162 ? 13.851 -5.957 -19.086 1.00 38.22 162 PRO A N 1
ATOM 1254 C CA . PRO A 1 162 ? 13.444 -4.708 -19.707 1.00 38.22 162 PRO A CA 1
ATOM 1255 C C . PRO A 1 162 ? 12.033 -4.869 -20.280 1.00 38.22 162 PRO A C 1
ATOM 1257 O O . PRO A 1 162 ? 11.779 -5.783 -21.063 1.00 38.22 162 PRO A O 1
ATOM 1260 N N . SER A 1 163 ? 11.121 -3.973 -19.901 1.00 41.44 163 SER A N 1
ATOM 1261 C CA . SER A 1 163 ? 9.859 -3.792 -20.614 1.00 41.44 163 SER A CA 1
ATOM 1262 C C . SER A 1 163 ? 10.205 -3.323 -22.029 1.00 41.44 163 SER A C 1
ATOM 1264 O O . SER A 1 163 ? 10.657 -2.188 -22.202 1.00 41.44 163 SER A O 1
ATOM 1266 N N . HIS A 1 164 ? 10.095 -4.225 -23.002 1.00 34.53 164 HIS A N 1
ATOM 1267 C CA . HIS A 1 164 ? 10.114 -3.882 -24.422 1.00 34.53 164 HIS A CA 1
ATOM 1268 C C . HIS A 1 164 ? 8.812 -3.191 -24.825 1.00 34.53 164 HIS A C 1
ATOM 1270 O O . HIS A 1 164 ? 7.752 -3.563 -24.269 1.00 34.53 164 HIS A O 1
#